Protein AF-A0A7S4I3Z4-F1 (afdb_monomer_lite)

Foldseek 3Di:
DEDEDDPCVLPVPDPDLVSSLVVVLVVLVVQLVVVPPYEYEYEAVLQCCVLDDDPDRRNNVVVVLVCLVVVSHHYDYDHDPVSVVSVVVPVSRVVSDDDDDDDD

Organism: NCBI:txid72548

Secondary structure (DSSP, 8-state):
-EEE--HHHHHTT-SSHHHHHHHHHHHHHHHHHTTTS-EEEETTHHHHHT-S-TTT----HHHHHHHHHHT--EEEE---HHHHHHHTT-HHHHTT--------

InterPro domains:
  IPR003959 ATPase, AAA-type, core [PF00004] (2-98)
  IPR018368 ClpA/B, conserved site 1 [PS00870] (59-71)
  IPR027417 P-loop containing nucleoside triphosphate hydrolase [G3DSA:3.40.50.300] (1-104)
  IPR027417 P-loop containing nucleoside triphosphate hydrolase [SSF52540] (2-103)
  IPR050130 ATP-dependent Clp protease/Chaperone ClpA/ClpB [PTHR11638] (1-104)

Sequence (104 aa):
RVVSLDMGALVAGAKYRGEFEERLKAVLADVADAGGDVILFIDELHTVIGAGAADGAMDASNLLKPQLARGELACVGATTLAEYRQIEKDAALARRFQPVTVDE

Structure (mmCIF, N/CA/C/O backbone):
data_AF-A0A7S4I3Z4-F1
#
_entry.id   AF-A0A7S4I3Z4-F1
#
loop_
_atom_site.group_PDB
_atom_site.id
_atom_site.type_symbol
_atom_site.label_atom_id
_atom_site.label_alt_id
_atom_site.label_comp_id
_atom_site.label_asym_id
_atom_site.label_entity_id
_atom_site.label_seq_id
_atom_site.pdbx_PDB_ins_code
_atom_site.Cartn_x
_atom_site.Cartn_y
_atom_site.Cartn_z
_atom_site.occupancy
_atom_site.B_iso_or_equiv
_atom_site.auth_seq_id
_atom_site.auth_comp_id
_atom_site.auth_asym_id
_atom_site.auth_atom_id
_atom_site.pdbx_PDB_model_num
ATOM 1 N N . ARG A 1 1 ? -17.636 -1.226 -6.125 1.00 91.69 1 ARG A N 1
ATOM 2 C CA . ARG A 1 1 ? -17.332 0.204 -6.411 1.00 91.69 1 ARG A CA 1
ATOM 3 C C . ARG A 1 1 ? -15.817 0.378 -6.427 1.00 91.69 1 ARG A C 1
ATOM 5 O O . ARG A 1 1 ? -15.165 -0.295 -5.647 1.00 91.69 1 ARG A O 1
ATOM 12 N N . VAL A 1 2 ? -15.251 1.233 -7.283 1.00 93.50 2 VAL A N 1
ATOM 13 C CA . VAL A 1 2 ? -13.800 1.520 -7.286 1.00 93.50 2 VAL A CA 1
ATOM 14 C C . VAL A 1 2 ? -13.578 2.939 -6.774 1.00 93.50 2 VAL A C 1
ATOM 16 O O . VAL A 1 2 ? -14.331 3.842 -7.143 1.00 93.50 2 VAL A O 1
ATOM 19 N N . VAL A 1 3 ? -12.589 3.127 -5.904 1.00 95.00 3 VAL A N 1
ATOM 20 C CA . VAL A 1 3 ? -12.188 4.435 -5.368 1.00 95.00 3 VAL A CA 1
ATOM 21 C C . VAL A 1 3 ? -10.692 4.595 -5.581 1.00 95.00 3 VAL A C 1
ATOM 23 O O . VAL A 1 3 ? -9.935 3.706 -5.214 1.00 95.00 3 VAL A O 1
ATOM 26 N N . SER A 1 4 ? -10.271 5.712 -6.169 1.00 95.00 4 SER A N 1
ATOM 27 C CA . SER A 1 4 ? -8.850 6.020 -6.343 1.00 95.00 4 SER A CA 1
ATOM 28 C C . SER A 1 4 ? -8.293 6.695 -5.100 1.00 95.00 4 SER A C 1
ATOM 30 O O . SER A 1 4 ? -8.914 7.614 -4.563 1.00 95.00 4 SER A O 1
ATOM 32 N N . LEU A 1 5 ? -7.108 6.271 -4.677 1.00 91.94 5 LEU A N 1
ATOM 33 C CA . LEU A 1 5 ? -6.322 6.963 -3.671 1.00 91.94 5 LEU A CA 1
ATOM 34 C C . LEU A 1 5 ? -5.678 8.202 -4.300 1.00 91.94 5 LEU A C 1
ATOM 36 O O . LEU A 1 5 ? -4.934 8.087 -5.270 1.00 91.94 5 LEU A O 1
ATOM 40 N N . ASP A 1 6 ? -5.956 9.379 -3.747 1.00 90.06 6 ASP A N 1
ATOM 41 C CA . ASP A 1 6 ? -5.283 10.618 -4.139 1.00 90.06 6 ASP A CA 1
ATOM 42 C C . ASP A 1 6 ? -4.092 10.872 -3.207 1.00 90.06 6 ASP A C 1
ATOM 44 O O . ASP A 1 6 ? -4.236 11.345 -2.074 1.00 90.06 6 ASP A O 1
ATOM 48 N N . MET A 1 7 ? -2.897 10.546 -3.698 1.00 85.31 7 MET A N 1
ATOM 49 C CA . MET A 1 7 ? -1.647 10.764 -2.969 1.00 85.31 7 MET A CA 1
ATOM 50 C C . MET A 1 7 ? -1.364 12.252 -2.735 1.00 85.31 7 MET A C 1
ATOM 52 O O . MET A 1 7 ? -0.853 12.622 -1.675 1.00 85.31 7 MET A O 1
ATOM 56 N N . GLY A 1 8 ? -1.747 13.119 -3.675 1.00 83.38 8 GLY A N 1
ATOM 57 C CA . GLY A 1 8 ? -1.604 14.564 -3.544 1.00 83.38 8 GLY A CA 1
ATOM 58 C C . GLY A 1 8 ? -2.436 15.105 -2.387 1.00 83.38 8 GLY A C 1
ATOM 59 O O . GLY A 1 8 ? -1.916 15.854 -1.564 1.00 83.38 8 GLY A O 1
ATOM 60 N N . ALA A 1 9 ? -3.690 14.671 -2.254 1.00 87.00 9 ALA A N 1
ATOM 61 C CA . ALA A 1 9 ? -4.569 15.075 -1.156 1.00 87.00 9 ALA A CA 1
ATOM 62 C C . ALA A 1 9 ? -4.073 14.594 0.221 1.00 87.00 9 ALA A C 1
ATOM 64 O O . ALA A 1 9 ? -4.187 15.317 1.220 1.00 87.00 9 ALA A O 1
ATOM 65 N N . LEU A 1 10 ? -3.489 13.393 0.286 1.00 83.19 10 LEU A N 1
ATOM 66 C CA . LEU A 1 10 ? -2.906 12.866 1.522 1.00 83.19 10 LEU A CA 1
ATOM 67 C C . LEU A 1 10 ? -1.687 13.680 1.971 1.00 83.19 10 LEU A C 1
ATOM 69 O O . LEU A 1 10 ? -1.570 13.995 3.157 1.00 83.19 10 LEU A O 1
ATOM 73 N N . VAL A 1 11 ? -0.818 14.061 1.030 1.00 81.50 11 VAL A N 1
ATOM 74 C CA . VAL A 1 11 ? 0.417 14.810 1.308 1.00 81.50 11 VAL A CA 1
ATOM 75 C C . VAL A 1 11 ? 0.158 16.307 1.509 1.00 81.50 11 VAL A C 1
ATOM 77 O O . VAL A 1 11 ? 0.722 16.897 2.427 1.00 81.50 11 VAL A O 1
ATOM 80 N N . ALA A 1 12 ? -0.732 16.930 0.728 1.00 80.69 12 ALA A N 1
ATOM 81 C CA . ALA A 1 12 ? -0.964 18.383 0.704 1.00 80.69 12 ALA A CA 1
ATOM 82 C C . ALA A 1 12 ? -1.491 18.983 2.021 1.00 80.69 12 ALA A C 1
ATOM 84 O O . ALA A 1 12 ? -1.576 20.202 2.159 1.00 80.69 12 ALA A O 1
ATOM 85 N N . GLY A 1 13 ? -1.827 18.155 3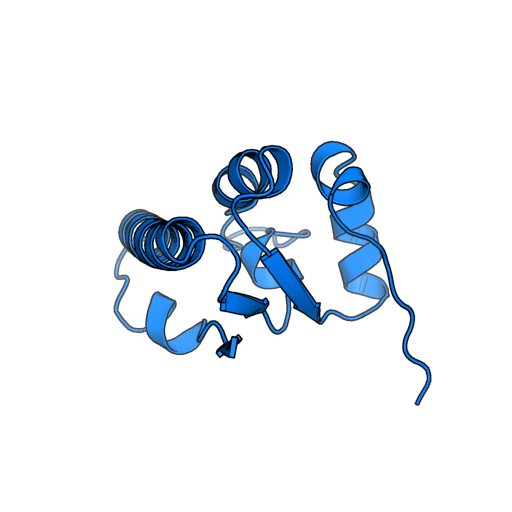.011 1.00 68.75 13 GLY A N 1
ATOM 86 C CA . GLY A 1 13 ? -2.161 18.614 4.357 1.00 68.75 13 GLY A CA 1
ATOM 87 C C . GLY A 1 13 ? -1.376 17.941 5.477 1.00 68.75 13 GLY A C 1
ATOM 88 O O . GLY A 1 13 ? -1.695 18.212 6.630 1.00 68.75 13 GLY A O 1
ATOM 89 N N . ALA A 1 14 ? -0.404 17.082 5.166 1.00 78.69 14 ALA A N 1
ATOM 90 C CA . ALA A 1 14 ? 0.455 16.453 6.159 1.00 78.69 14 ALA A CA 1
ATOM 91 C C . ALA A 1 14 ? 1.728 17.293 6.325 1.00 78.69 14 ALA A C 1
ATOM 93 O O . ALA A 1 14 ? 2.592 17.322 5.451 1.00 78.69 14 ALA A O 1
ATOM 94 N N . LYS A 1 15 ? 1.855 17.992 7.456 1.00 73.25 15 LYS A N 1
ATOM 95 C CA . LYS A 1 15 ? 3.082 18.731 7.805 1.00 73.25 15 LYS A CA 1
ATOM 96 C C . LYS A 1 15 ? 4.190 17.799 8.284 1.00 73.25 15 LYS A C 1
ATOM 98 O O . LYS A 1 15 ? 5.367 18.145 8.213 1.00 73.25 15 LYS A O 1
ATOM 103 N N . TYR A 1 16 ? 3.801 16.623 8.768 1.00 78.81 16 TYR A N 1
ATOM 104 C CA . TYR A 1 16 ? 4.687 15.608 9.317 1.00 78.81 16 TYR A CA 1
ATOM 105 C C . TYR A 1 16 ? 4.306 14.228 8.783 1.00 78.81 16 TYR A C 1
ATOM 107 O O . TYR A 1 16 ? 3.136 13.947 8.525 1.00 78.81 16 TYR A O 1
ATOM 115 N N . ARG A 1 17 ? 5.288 13.325 8.692 1.00 77.75 17 ARG A N 1
ATOM 116 C CA . ARG A 1 17 ? 5.090 11.937 8.238 1.00 77.75 17 ARG A CA 1
ATOM 117 C C . ARG A 1 17 ? 3.998 11.193 9.021 1.00 77.75 17 ARG A C 1
ATOM 119 O O . ARG A 1 17 ? 3.234 10.444 8.426 1.00 77.75 17 ARG A O 1
ATOM 126 N N . GLY A 1 18 ? 3.890 11.439 10.329 1.00 83.06 18 GLY A N 1
ATOM 127 C CA . GLY A 1 18 ? 2.857 10.824 11.170 1.00 83.06 18 GLY A CA 1
ATOM 128 C C . GLY A 1 18 ? 1.429 11.195 10.757 1.00 83.06 18 GLY A C 1
ATOM 129 O O . GLY A 1 18 ? 0.563 10.329 10.737 1.00 83.06 18 GLY A O 1
ATOM 130 N N . GLU A 1 19 ? 1.191 12.443 10.338 1.00 86.81 19 GLU A N 1
ATOM 131 C CA . GLU A 1 19 ? -0.137 12.888 9.885 1.00 86.81 19 GLU A CA 1
ATOM 132 C C . GLU A 1 19 ? -0.545 12.200 8.578 1.00 86.81 19 GLU A C 1
ATOM 134 O O . GLU A 1 19 ? -1.713 11.862 8.390 1.00 86.81 19 GLU A O 1
ATOM 139 N N . PHE A 1 20 ? 0.414 11.957 7.679 1.00 84.62 20 PHE A N 1
ATOM 140 C CA . PHE A 1 20 ? 0.163 11.160 6.481 1.00 84.62 20 PHE A CA 1
ATOM 141 C C . PHE A 1 20 ? -0.243 9.728 6.851 1.00 84.62 20 PHE A C 1
ATOM 143 O O . PHE A 1 20 ? -1.240 9.223 6.340 1.00 84.62 20 PHE A O 1
ATOM 150 N N . GLU A 1 21 ? 0.502 9.079 7.752 1.00 87.25 21 GLU A N 1
ATOM 151 C CA . GLU A 1 21 ? 0.205 7.706 8.172 1.00 87.25 21 GLU A CA 1
ATOM 152 C C . GLU A 1 21 ? -1.173 7.593 8.836 1.00 87.25 21 GLU A C 1
ATOM 154 O O . GLU A 1 21 ? -1.892 6.629 8.582 1.00 87.25 21 GLU A O 1
ATOM 159 N N . GLU A 1 22 ? -1.573 8.570 9.653 1.00 89.69 22 GLU A N 1
ATOM 160 C CA . GLU A 1 22 ? -2.913 8.618 10.252 1.00 89.69 22 GLU A CA 1
ATOM 161 C C . GLU A 1 22 ? -4.015 8.775 9.203 1.00 89.69 22 GLU A C 1
ATOM 163 O O . GLU A 1 22 ? -5.011 8.051 9.243 1.00 89.69 22 GLU A O 1
ATOM 168 N N . ARG A 1 23 ? -3.824 9.661 8.221 1.00 89.50 23 ARG A N 1
ATOM 169 C CA . ARG A 1 23 ? -4.778 9.838 7.118 1.00 89.50 23 ARG A CA 1
ATOM 170 C C . ARG A 1 23 ? -4.900 8.580 6.270 1.00 89.50 23 ARG A C 1
ATOM 172 O O . ARG A 1 23 ? -6.009 8.168 5.947 1.00 89.50 23 ARG A O 1
ATOM 179 N N . LEU A 1 24 ? -3.777 7.942 5.945 1.00 90.62 24 LEU A N 1
ATOM 180 C CA . LEU A 1 24 ? -3.787 6.692 5.196 1.00 90.62 24 LEU A CA 1
ATOM 181 C C . LEU A 1 24 ? -4.472 5.577 5.996 1.00 90.62 24 LEU A C 1
ATOM 183 O O . LEU A 1 24 ? -5.287 4.851 5.438 1.00 90.62 24 LEU A O 1
ATOM 187 N N . LYS A 1 25 ? -4.212 5.466 7.306 1.00 91.69 25 LYS A N 1
ATOM 188 C CA . LYS A 1 25 ? -4.933 4.523 8.179 1.00 91.69 25 LYS A CA 1
ATOM 189 C C . LYS A 1 25 ? -6.442 4.748 8.141 1.00 91.69 25 LYS A C 1
ATOM 191 O O . LYS A 1 25 ? -7.166 3.764 8.056 1.00 91.69 25 LYS A O 1
ATOM 196 N N . ALA A 1 26 ? -6.897 6.001 8.181 1.00 93.31 26 ALA A N 1
ATOM 197 C CA . ALA A 1 26 ? -8.320 6.323 8.108 1.00 93.31 26 ALA A CA 1
ATOM 198 C C . ALA A 1 26 ? -8.940 5.860 6.780 1.00 93.31 26 ALA A C 1
ATOM 200 O O . ALA A 1 26 ? -9.943 5.158 6.794 1.00 93.31 26 ALA A O 1
ATOM 201 N N . VAL A 1 27 ? -8.290 6.140 5.644 1.00 92.31 27 VAL A N 1
ATOM 202 C CA . VAL A 1 27 ? -8.775 5.679 4.330 1.00 92.31 27 VAL A CA 1
ATOM 203 C C . VAL A 1 27 ? -8.837 4.153 4.257 1.00 92.31 27 VAL A C 1
ATOM 205 O O . VAL A 1 27 ? -9.797 3.593 3.737 1.00 92.31 27 VAL A O 1
ATOM 208 N N . LEU A 1 28 ? -7.816 3.462 4.766 1.00 92.38 28 LEU A N 1
ATOM 209 C CA . LEU A 1 28 ? -7.792 2.002 4.749 1.00 92.38 28 LEU A CA 1
ATOM 210 C C . LEU A 1 28 ? -8.878 1.398 5.653 1.00 92.38 28 LEU A C 1
ATOM 212 O O . LEU A 1 28 ? -9.506 0.420 5.257 1.00 92.38 28 LEU A O 1
ATOM 216 N N . ALA A 1 29 ? -9.136 2.006 6.816 1.00 92.94 29 ALA A N 1
ATOM 217 C CA . ALA A 1 29 ? -10.234 1.614 7.697 1.00 92.94 29 ALA A CA 1
ATOM 218 C C . ALA A 1 29 ? -11.597 1.788 7.010 1.00 92.94 29 ALA A C 1
ATOM 220 O O . ALA A 1 29 ? -12.378 0.844 6.996 1.00 92.94 29 ALA A O 1
ATOM 221 N N . ASP A 1 30 ? -11.836 2.920 6.341 1.00 92.50 30 ASP A N 1
ATOM 222 C CA . ASP A 1 30 ? -13.084 3.165 5.605 1.00 92.50 30 ASP A CA 1
ATOM 223 C C . ASP A 1 30 ? -13.322 2.121 4.496 1.00 92.50 30 ASP A C 1
ATOM 225 O O . ASP A 1 30 ? -14.455 1.704 4.246 1.00 92.50 30 ASP A O 1
ATOM 229 N N . VAL A 1 31 ? -12.257 1.680 3.813 1.00 92.56 31 VAL A N 1
ATOM 230 C CA . VAL A 1 31 ? -12.347 0.624 2.791 1.00 92.56 31 VAL A CA 1
ATOM 231 C C . VAL A 1 31 ? -12.606 -0.744 3.425 1.00 92.56 31 VAL A C 1
ATOM 233 O O . VAL A 1 31 ? -13.424 -1.501 2.903 1.00 92.56 31 VAL A O 1
ATOM 236 N N . ALA A 1 32 ? -11.942 -1.059 4.539 1.00 90.19 32 ALA A N 1
ATOM 237 C CA . ALA A 1 32 ? -12.160 -2.305 5.269 1.00 90.19 32 ALA A CA 1
ATOM 238 C C . ALA A 1 32 ? -13.595 -2.402 5.818 1.00 90.19 32 ALA A C 1
ATOM 240 O O . ALA A 1 32 ? -14.251 -3.435 5.665 1.00 90.19 32 ALA A O 1
ATOM 241 N N . ASP A 1 33 ? -14.116 -1.306 6.374 1.00 92.06 33 ASP A N 1
ATOM 242 C CA . ASP A 1 33 ? -15.478 -1.204 6.906 1.00 92.06 33 ASP A CA 1
ATOM 243 C C . ASP A 1 33 ? -16.547 -1.335 5.810 1.00 92.06 33 ASP A C 1
ATOM 245 O O . ASP A 1 33 ? -17.679 -1.738 6.083 1.00 92.06 33 ASP A O 1
ATOM 249 N N . ALA A 1 34 ? -16.188 -1.075 4.548 1.00 91.69 34 ALA A N 1
ATOM 250 C CA . ALA A 1 34 ? -17.059 -1.308 3.400 1.00 91.69 34 ALA A CA 1
ATOM 251 C C 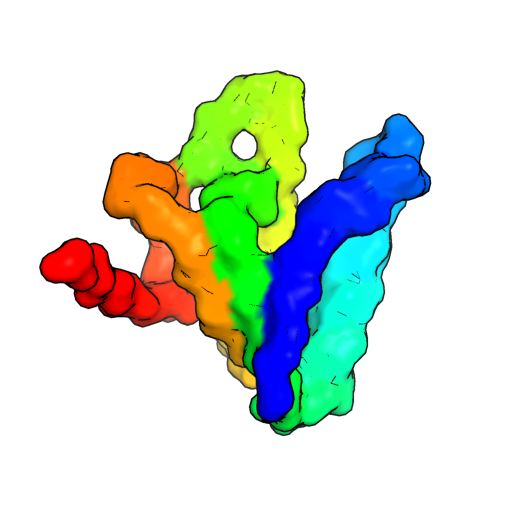. ALA A 1 34 ? -17.239 -2.800 3.048 1.00 91.69 34 ALA A C 1
ATOM 253 O O . ALA A 1 34 ? -17.927 -3.111 2.077 1.00 91.69 34 ALA A O 1
ATOM 254 N N . GLY A 1 35 ? -16.624 -3.733 3.785 1.00 87.25 35 GLY A N 1
ATOM 255 C CA . GLY A 1 35 ? -16.939 -5.164 3.705 1.00 87.25 35 GLY A CA 1
ATOM 256 C C . GLY A 1 35 ? -16.682 -5.811 2.339 1.00 87.25 35 GLY A C 1
ATOM 257 O O . GLY A 1 35 ? -17.341 -6.788 1.991 1.00 87.25 35 GLY A O 1
ATOM 258 N N . GLY A 1 36 ? -15.746 -5.267 1.554 1.00 86.12 36 GLY A N 1
ATOM 259 C CA . GLY A 1 36 ? -15.416 -5.753 0.209 1.00 86.12 36 GLY A CA 1
ATOM 260 C C . GLY A 1 36 ? -16.215 -5.115 -0.935 1.00 86.12 36 GLY A C 1
ATOM 261 O O . GLY A 1 36 ? -15.923 -5.390 -2.099 1.00 86.12 36 GLY A O 1
ATOM 262 N N . ASP A 1 37 ? -17.158 -4.210 -0.652 1.00 91.19 37 ASP A N 1
ATOM 263 C CA . ASP A 1 37 ? -17.908 -3.487 -1.693 1.00 91.19 37 ASP A CA 1
ATOM 264 C C . ASP A 1 37 ? -17.071 -2.407 -2.403 1.00 91.19 37 ASP A C 1
ATOM 266 O O . ASP A 1 37 ? -17.444 -1.901 -3.475 1.00 91.19 37 ASP A O 1
ATOM 270 N N . VAL A 1 38 ? -15.927 -2.041 -1.819 1.00 93.44 38 VAL A N 1
ATOM 271 C CA . VAL A 1 38 ? -14.990 -1.042 -2.337 1.00 93.44 38 VAL A CA 1
ATOM 272 C C . VAL A 1 38 ? -13.660 -1.696 -2.696 1.00 93.44 38 VAL A C 1
ATOM 274 O O . VAL A 1 38 ? -13.038 -2.367 -1.881 1.00 93.44 38 VAL A O 1
ATOM 277 N N . ILE A 1 39 ? -13.206 -1.441 -3.922 1.00 94.75 39 ILE A N 1
ATOM 278 C CA . ILE A 1 39 ? -11.850 -1.737 -4.378 1.00 94.75 39 ILE A CA 1
ATOM 279 C C . ILE A 1 39 ? -11.067 -0.428 -4.365 1.00 94.75 39 ILE A C 1
ATOM 281 O O . ILE A 1 39 ? -11.445 0.531 -5.048 1.00 94.75 39 ILE A O 1
ATOM 285 N N . LEU A 1 40 ? -9.980 -0.394 -3.601 1.00 95.62 40 LEU A N 1
ATOM 286 C CA . LEU A 1 40 ? -9.060 0.734 -3.572 1.00 95.62 40 LEU A CA 1
ATOM 287 C C . LEU A 1 40 ? -8.104 0.655 -4.766 1.00 95.62 40 LEU A C 1
ATOM 289 O O . LEU A 1 40 ? -7.350 -0.303 -4.904 1.00 95.62 40 LEU A O 1
ATOM 293 N N . PHE A 1 41 ? -8.112 1.663 -5.625 1.00 96.56 41 PHE A N 1
ATOM 294 C CA . PHE A 1 41 ? -7.131 1.815 -6.688 1.00 96.56 41 PHE A CA 1
ATOM 295 C C . PHE A 1 41 ? -5.987 2.711 -6.211 1.00 96.56 41 PHE A C 1
ATOM 297 O O . PHE A 1 41 ? -6.231 3.794 -5.682 1.00 96.56 41 PHE A O 1
ATOM 304 N N . ILE A 1 42 ? -4.751 2.250 -6.380 1.00 93.25 42 ILE A N 1
ATOM 305 C CA . ILE A 1 42 ? -3.538 2.985 -6.017 1.00 93.25 42 ILE A CA 1
ATOM 306 C C . ILE A 1 42 ? -2.691 3.114 -7.277 1.00 93.25 42 ILE A C 1
ATOM 308 O O . ILE A 1 42 ? -2.076 2.139 -7.718 1.00 93.25 42 ILE A O 1
ATOM 312 N N . ASP A 1 43 ? -2.670 4.309 -7.855 1.00 92.31 43 ASP A N 1
ATOM 313 C CA . ASP A 1 43 ? -1.705 4.607 -8.905 1.00 92.31 43 ASP A CA 1
ATOM 314 C C . ASP A 1 43 ? -0.305 4.747 -8.299 1.00 92.31 43 ASP A C 1
ATOM 316 O O . ASP A 1 43 ? -0.162 5.120 -7.132 1.00 92.31 43 ASP A O 1
ATOM 320 N N . GLU A 1 44 ? 0.715 4.391 -9.071 1.00 90.75 44 GLU A N 1
ATOM 321 C CA . GLU A 1 44 ? 2.108 4.361 -8.623 1.00 90.75 44 GLU A CA 1
ATOM 322 C C . GLU A 1 44 ? 2.294 3.642 -7.268 1.00 90.75 44 GLU A C 1
ATOM 324 O O . GLU A 1 44 ? 2.872 4.182 -6.324 1.00 90.75 44 GLU A O 1
ATOM 329 N N . LEU A 1 45 ? 1.813 2.398 -7.146 1.00 90.69 45 LEU A N 1
ATOM 330 C CA . LEU A 1 45 ? 1.789 1.604 -5.901 1.00 90.69 45 LEU A CA 1
ATOM 331 C C . LEU A 1 45 ? 3.122 1.617 -5.126 1.00 90.69 45 LEU A C 1
ATOM 333 O O . LEU A 1 45 ? 3.147 1.589 -3.891 1.00 90.69 45 LEU A O 1
ATOM 337 N N . HIS A 1 46 ? 4.242 1.660 -5.843 1.00 86.50 46 HIS A N 1
ATOM 338 C CA . HIS A 1 46 ? 5.584 1.714 -5.272 1.00 86.50 46 HIS A CA 1
ATOM 339 C C . HIS A 1 46 ? 5.827 2.931 -4.363 1.00 86.50 46 HIS A C 1
ATOM 341 O O . HIS A 1 46 ? 6.652 2.838 -3.449 1.00 86.50 46 HIS A O 1
ATOM 347 N N . THR A 1 47 ? 5.098 4.032 -4.565 1.00 84.81 47 THR A N 1
ATOM 348 C CA . THR A 1 47 ? 5.170 5.256 -3.749 1.00 84.81 47 THR A CA 1
ATOM 349 C C . THR A 1 47 ? 4.606 5.049 -2.344 1.00 84.81 47 THR A C 1
ATOM 351 O O . THR A 1 47 ? 5.133 5.607 -1.384 1.00 84.81 47 THR A O 1
ATOM 354 N N . VAL A 1 48 ? 3.584 4.196 -2.205 1.00 83.50 48 VAL A N 1
ATOM 355 C CA . VAL A 1 48 ? 2.960 3.838 -0.920 1.00 83.50 48 VAL A CA 1
ATOM 356 C C . VAL A 1 48 ? 3.744 2.732 -0.215 1.00 83.50 48 VAL A C 1
ATOM 358 O O . VAL A 1 48 ? 3.846 2.698 1.009 1.00 83.50 48 VAL A O 1
ATOM 361 N N . ILE A 1 49 ? 4.298 1.796 -0.985 1.00 82.88 49 ILE A N 1
ATOM 362 C CA . ILE A 1 49 ? 5.025 0.642 -0.444 1.00 82.88 49 ILE A CA 1
ATOM 363 C C . ILE A 1 49 ? 6.478 0.991 -0.076 1.00 82.88 49 ILE A C 1
ATOM 365 O O . ILE A 1 49 ? 7.100 0.275 0.703 1.00 82.88 49 ILE A O 1
ATOM 369 N N . GLY A 1 50 ? 7.014 2.102 -0.581 1.00 71.75 50 GLY A N 1
ATOM 370 C CA . GLY A 1 50 ? 8.367 2.547 -0.264 1.00 71.75 50 GLY A CA 1
ATOM 371 C C . GLY A 1 50 ? 9.443 1.723 -0.967 1.00 71.75 50 GLY A C 1
ATOM 372 O O . GLY A 1 50 ? 10.462 1.380 -0.369 1.00 71.75 50 GLY A O 1
ATOM 373 N N . ALA A 1 51 ? 9.232 1.407 -2.246 1.00 53.44 51 ALA A N 1
ATOM 374 C CA . ALA A 1 51 ? 10.073 0.499 -3.024 1.00 53.44 51 ALA A CA 1
ATOM 375 C C . ALA A 1 51 ? 11.425 1.113 -3.476 1.00 53.44 51 ALA A C 1
ATOM 377 O O . ALA A 1 51 ? 11.806 1.015 -4.641 1.00 53.44 51 ALA A O 1
ATOM 378 N N . GLY A 1 52 ? 12.176 1.725 -2.548 1.00 47.88 52 GLY A N 1
ATOM 379 C CA . GLY A 1 52 ? 13.609 1.995 -2.728 1.00 47.88 52 GLY A CA 1
ATOM 380 C C . GLY A 1 52 ? 14.086 3.451 -2.746 1.00 47.88 52 GLY A C 1
ATOM 381 O O . GLY A 1 52 ? 15.222 3.671 -3.161 1.00 47.88 52 GLY A O 1
ATOM 382 N N . ALA A 1 53 ? 13.317 4.446 -2.291 1.00 46.38 53 ALA A N 1
ATOM 383 C CA . ALA A 1 53 ? 13.861 5.806 -2.184 1.00 46.38 53 ALA A CA 1
ATOM 384 C C . ALA A 1 53 ? 14.611 6.016 -0.858 1.00 46.38 53 ALA A C 1
ATOM 386 O O . ALA A 1 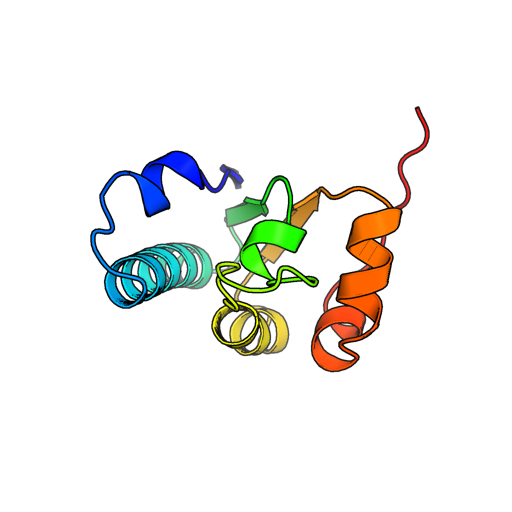53 ? 14.021 5.989 0.226 1.00 46.38 53 ALA A O 1
ATOM 387 N N . ALA A 1 54 ? 15.915 6.271 -0.972 1.00 42.66 54 ALA A N 1
ATOM 388 C CA . ALA A 1 54 ? 16.686 6.972 0.042 1.00 42.66 54 ALA A CA 1
ATOM 389 C C . ALA A 1 54 ? 16.004 8.322 0.360 1.00 42.66 54 ALA A C 1
ATOM 391 O O . ALA A 1 54 ? 15.596 9.037 -0.551 1.00 42.66 54 ALA A O 1
ATOM 392 N N . ASP A 1 55 ? 15.872 8.643 1.648 1.00 42.28 55 ASP A N 1
ATOM 393 C CA . ASP A 1 55 ? 15.503 9.969 2.174 1.00 42.28 55 ASP A CA 1
ATOM 394 C C . ASP A 1 55 ? 14.090 10.532 1.911 1.00 42.28 55 ASP A C 1
ATOM 396 O O . ASP A 1 55 ? 13.899 11.747 1.890 1.00 42.28 55 ASP A O 1
ATOM 400 N N . GLY A 1 56 ? 13.041 9.703 1.825 1.00 49.94 56 GLY A N 1
ATOM 401 C CA . GLY A 1 56 ? 11.689 10.290 1.891 1.00 49.94 56 GLY A CA 1
ATOM 402 C C . GLY A 1 56 ? 10.492 9.416 1.561 1.00 49.94 56 GLY A C 1
ATOM 403 O O . GLY A 1 56 ? 9.370 9.832 1.849 1.00 49.94 56 GLY A O 1
ATOM 404 N N . ALA A 1 57 ? 10.685 8.219 1.000 1.00 53.56 57 ALA A N 1
ATOM 405 C CA . ALA A 1 57 ? 9.550 7.348 0.725 1.00 53.56 57 ALA A CA 1
ATOM 406 C C . ALA A 1 57 ? 8.886 6.883 2.031 1.00 53.56 57 ALA A C 1
ATOM 408 O O . ALA A 1 57 ? 9.534 6.441 2.989 1.00 53.56 57 ALA A O 1
ATOM 409 N N . MET A 1 58 ? 7.565 7.029 2.072 1.00 62.91 58 MET A N 1
ATOM 410 C CA . MET A 1 58 ? 6.730 6.564 3.167 1.00 62.91 58 MET A CA 1
ATOM 411 C C . MET A 1 58 ? 6.624 5.044 3.056 1.00 62.91 58 MET A C 1
ATOM 413 O O . MET A 1 58 ? 6.070 4.522 2.098 1.00 62.91 58 MET A O 1
ATOM 417 N N . ASP A 1 59 ? 7.179 4.324 4.030 1.00 75.75 59 ASP A N 1
ATOM 418 C CA . ASP A 1 59 ? 7.004 2.873 4.132 1.00 75.75 59 ASP A CA 1
ATOM 419 C C . ASP A 1 59 ? 5.653 2.579 4.797 1.00 75.75 59 ASP A C 1
ATOM 421 O O . ASP A 1 59 ? 5.569 2.284 5.992 1.00 75.75 59 ASP A O 1
ATOM 425 N N . ALA A 1 60 ? 4.572 2.700 4.025 1.00 82.44 60 ALA A N 1
ATOM 426 C CA . ALA A 1 60 ? 3.239 2.317 4.475 1.00 82.44 60 ALA A CA 1
ATOM 427 C C . ALA A 1 60 ? 2.959 0.820 4.258 1.00 82.44 60 ALA A C 1
ATOM 429 O O . ALA A 1 60 ? 1.843 0.354 4.515 1.00 82.44 60 ALA A O 1
ATOM 430 N N . SER A 1 61 ? 3.962 0.029 3.851 1.00 84.94 61 SER A N 1
ATOM 431 C CA . SER A 1 61 ? 3.806 -1.414 3.641 1.00 84.94 61 SER A CA 1
ATOM 432 C C . SER A 1 61 ? 3.277 -2.117 4.894 1.00 84.94 61 SER A C 1
ATOM 434 O O . SER A 1 61 ? 2.431 -3.008 4.808 1.00 84.94 61 SER A O 1
ATOM 436 N N . ASN A 1 62 ? 3.707 -1.667 6.075 1.00 86.38 62 ASN A N 1
ATOM 437 C CA . ASN A 1 62 ? 3.288 -2.211 7.366 1.00 86.38 62 ASN A CA 1
ATOM 438 C C . ASN A 1 62 ? 1.810 -1.938 7.689 1.00 86.38 62 ASN A C 1
ATOM 440 O O . ASN A 1 62 ? 1.217 -2.680 8.470 1.00 86.38 62 ASN A O 1
ATOM 444 N N . LEU A 1 63 ? 1.200 -0.922 7.072 1.00 89.50 63 LEU A N 1
ATOM 445 C CA . LEU A 1 63 ? -0.228 -0.619 7.209 1.00 89.50 63 LEU A CA 1
ATOM 446 C C . LEU A 1 63 ? -1.082 -1.494 6.284 1.00 89.50 63 LEU A C 1
ATOM 448 O O . LEU A 1 63 ? -2.168 -1.929 6.670 1.00 89.50 63 LEU A O 1
ATOM 452 N N . LEU A 1 64 ? -0.574 -1.786 5.084 1.00 90.19 64 LEU A N 1
ATOM 453 C CA . LEU A 1 64 ? -1.267 -2.584 4.070 1.00 90.19 64 LEU A CA 1
ATOM 454 C C . LEU A 1 64 ? -1.196 -4.089 4.365 1.00 90.19 64 LEU A C 1
ATOM 456 O O . LEU A 1 64 ? -2.203 -4.789 4.263 1.00 90.19 64 LEU A O 1
ATOM 460 N N . LYS A 1 65 ? -0.020 -4.595 4.770 1.00 91.12 65 LYS A N 1
ATOM 461 C CA . LYS A 1 65 ? 0.248 -6.032 4.981 1.00 91.12 65 LYS A CA 1
ATOM 462 C C . LYS A 1 65 ? -0.817 -6.739 5.839 1.00 91.12 65 LYS A C 1
ATOM 464 O O . LYS A 1 65 ? -1.271 -7.801 5.410 1.00 91.12 65 LYS A O 1
ATOM 469 N N . PRO A 1 66 ? -1.244 -6.220 7.010 1.00 91.69 66 PRO A N 1
ATOM 470 C CA . PRO A 1 66 ? -2.236 -6.900 7.843 1.00 91.69 66 PRO A CA 1
ATOM 471 C C . PRO A 1 66 ? -3.623 -6.958 7.197 1.00 91.69 66 PRO A C 1
ATOM 473 O O . PRO A 1 66 ? -4.292 -7.982 7.288 1.00 91.69 66 PRO A O 1
ATOM 476 N N . GLN A 1 67 ? -4.039 -5.886 6.523 1.00 92.19 67 GLN A N 1
ATOM 477 C CA . GLN A 1 67 ? -5.374 -5.771 5.930 1.00 92.19 67 GLN A CA 1
ATOM 478 C C . GLN A 1 67 ? -5.503 -6.641 4.677 1.00 92.19 67 GLN A C 1
ATOM 480 O O . GLN A 1 67 ? -6.466 -7.393 4.535 1.00 92.19 67 GLN A O 1
ATOM 485 N N . LEU A 1 68 ? -4.463 -6.647 3.835 1.00 91.75 68 LEU A N 1
ATOM 486 C CA . LEU A 1 68 ? -4.326 -7.592 2.723 1.00 91.75 68 LEU A CA 1
ATOM 487 C C . LEU A 1 68 ? -4.276 -9.042 3.219 1.00 91.75 68 LEU A C 1
ATOM 489 O O . LEU A 1 68 ? -4.797 -9.948 2.578 1.00 91.75 68 LEU A O 1
ATOM 493 N N . ALA A 1 69 ? -3.644 -9.286 4.372 1.00 91.69 69 ALA A N 1
ATOM 494 C CA . ALA A 1 69 ? -3.539 -10.628 4.927 1.00 91.69 69 ALA A CA 1
ATOM 495 C C . ALA A 1 69 ? -4.866 -11.195 5.431 1.00 91.69 69 ALA A C 1
ATOM 497 O O . ALA A 1 69 ? -5.066 -12.405 5.329 1.00 91.69 69 ALA A O 1
ATOM 498 N N . ARG A 1 70 ? -5.734 -10.335 5.973 1.00 91.62 70 ARG A N 1
ATOM 499 C CA . ARG A 1 70 ? -7.073 -10.701 6.447 1.00 91.62 70 ARG A CA 1
ATOM 500 C C . ARG A 1 7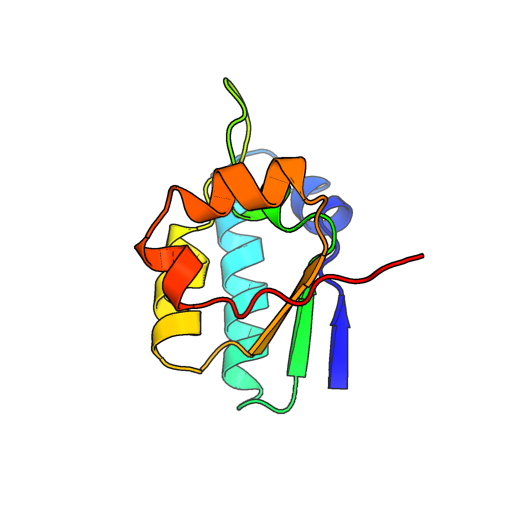0 ? -8.122 -10.722 5.333 1.00 91.62 70 ARG A C 1
ATOM 502 O O . ARG A 1 70 ? -9.200 -11.257 5.551 1.00 91.62 70 ARG A O 1
ATOM 509 N N . GLY A 1 71 ? -7.801 -10.190 4.151 1.00 89.31 71 GLY A N 1
ATOM 510 C CA . GLY A 1 71 ? -8.754 -10.051 3.046 1.00 89.31 71 GLY A CA 1
ATOM 511 C C . GLY A 1 71 ? -9.758 -8.913 3.248 1.00 89.31 71 GLY A C 1
ATOM 512 O O . GLY A 1 71 ? -10.755 -8.856 2.543 1.00 89.31 71 GLY A O 1
ATOM 513 N N . GLU A 1 72 ? -9.495 -8.018 4.204 1.00 90.75 72 GLU A N 1
ATOM 514 C CA . GLU A 1 72 ? -10.333 -6.846 4.501 1.00 90.75 72 GLU A CA 1
ATOM 515 C C . GLU A 1 72 ? -10.118 -5.724 3.480 1.00 90.75 72 GLU A C 1
ATOM 517 O O . GLU A 1 72 ? -11.015 -4.933 3.218 1.00 90.75 72 GLU A O 1
ATOM 522 N N . LEU A 1 73 ? -8.928 -5.670 2.876 1.00 92.50 73 LEU A N 1
ATOM 523 C CA . LEU A 1 73 ? -8.592 -4.702 1.842 1.00 92.50 73 LEU A CA 1
ATOM 524 C C . LEU A 1 73 ? -8.551 -5.387 0.476 1.00 92.50 73 LEU A C 1
ATOM 526 O O . LEU A 1 73 ? -7.642 -6.170 0.198 1.00 92.50 73 LEU A O 1
ATOM 530 N N . ALA A 1 74 ? -9.493 -5.030 -0.393 1.00 92.81 74 ALA A N 1
ATOM 531 C CA . ALA A 1 74 ? -9.393 -5.285 -1.823 1.00 92.81 74 ALA A CA 1
ATOM 532 C C . ALA A 1 74 ? -8.760 -4.063 -2.496 1.00 92.81 74 ALA A C 1
ATOM 534 O O . ALA A 1 74 ? -9.297 -2.956 -2.415 1.00 92.81 74 ALA A O 1
ATOM 535 N N . CYS A 1 75 ? -7.622 -4.241 -3.165 1.00 94.75 75 CYS A N 1
ATOM 536 C CA . CYS A 1 75 ? -6.994 -3.155 -3.905 1.00 94.75 75 CYS A CA 1
ATOM 537 C C . CYS A 1 75 ? -6.395 -3.606 -5.237 1.00 94.75 75 CYS A C 1
ATOM 539 O O . CYS A 1 75 ? -6.085 -4.778 -5.444 1.00 94.75 75 CYS A O 1
ATOM 541 N N . VAL A 1 76 ? -6.242 -2.640 -6.137 1.00 95.94 76 VAL A N 1
ATOM 542 C CA . VAL A 1 76 ? -5.515 -2.769 -7.398 1.00 95.94 76 VAL A CA 1
ATOM 543 C C . VAL A 1 76 ? -4.453 -1.682 -7.410 1.00 95.94 76 VAL A C 1
ATOM 545 O O . VAL A 1 76 ? -4.774 -0.506 -7.253 1.00 95.94 76 VAL A O 1
ATOM 548 N N . GLY A 1 77 ? -3.194 -2.078 -7.569 1.00 94.62 77 GLY A N 1
ATOM 549 C CA . GLY A 1 77 ? -2.084 -1.146 -7.711 1.00 94.62 77 GLY A CA 1
ATOM 550 C C . GLY A 1 77 ? -1.566 -1.117 -9.143 1.00 94.62 77 GLY A C 1
ATOM 551 O O . GLY A 1 77 ? -1.435 -2.174 -9.758 1.00 94.62 77 GLY A O 1
ATOM 552 N N . ALA A 1 78 ? -1.247 0.071 -9.648 1.00 95.25 78 ALA A N 1
ATOM 553 C CA . ALA A 1 78 ? -0.547 0.256 -10.915 1.00 95.25 78 ALA A CA 1
ATOM 554 C C . ALA A 1 78 ? 0.899 0.694 -10.649 1.00 95.25 78 ALA A C 1
ATOM 556 O O . ALA A 1 78 ? 1.164 1.458 -9.726 1.00 95.25 78 ALA A O 1
ATOM 557 N N . THR A 1 79 ? 1.859 0.165 -11.404 1.00 93.25 79 THR A N 1
ATOM 558 C CA . THR A 1 79 ? 3.283 0.512 -11.277 1.00 93.25 79 THR A CA 1
ATOM 559 C C . THR A 1 79 ? 4.029 0.024 -12.516 1.00 93.25 79 THR A C 1
ATOM 561 O O . THR A 1 79 ? 3.548 -0.864 -13.224 1.00 93.25 79 THR A O 1
ATOM 564 N N . THR A 1 80 ? 5.217 0.561 -12.782 1.00 93.56 80 THR A N 1
ATOM 565 C CA . THR A 1 80 ? 6.076 0.040 -13.847 1.00 93.56 80 THR A CA 1
ATOM 566 C C . THR A 1 80 ? 6.709 -1.296 -13.446 1.00 93.56 80 THR A C 1
ATOM 568 O O . THR A 1 80 ? 6.904 -1.600 -12.266 1.00 93.56 80 THR A O 1
ATOM 571 N N . LEU A 1 81 ? 7.117 -2.103 -14.431 1.00 92.19 81 LEU A N 1
ATOM 572 C CA . LEU A 1 81 ? 7.804 -3.374 -14.164 1.00 92.19 81 LEU A CA 1
ATOM 573 C C . LEU A 1 81 ? 9.105 -3.18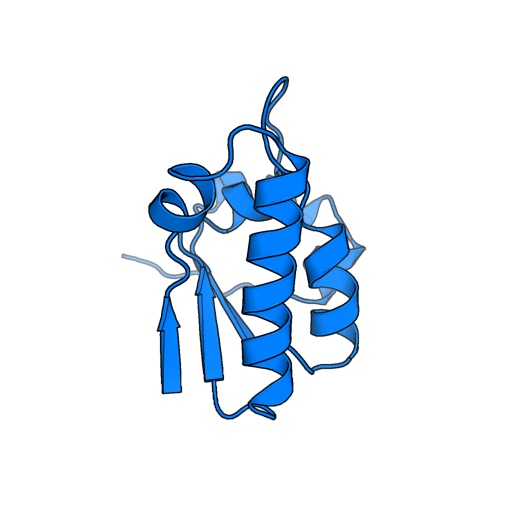0 -13.358 1.00 92.19 81 LEU A C 1
ATOM 575 O O . LEU A 1 81 ? 9.478 -4.036 -12.556 1.00 92.19 81 LEU A O 1
ATOM 579 N N . ALA A 1 82 ? 9.807 -2.062 -13.566 1.00 91.06 82 ALA A N 1
ATOM 580 C CA . ALA A 1 82 ? 11.050 -1.757 -12.861 1.00 91.06 82 ALA A CA 1
ATOM 581 C C . ALA A 1 82 ? 10.822 -1.514 -11.360 1.00 91.06 82 ALA A C 1
ATOM 583 O O . ALA A 1 82 ? 11.601 -1.998 -10.535 1.00 91.06 82 ALA A O 1
ATOM 584 N N . GLU A 1 83 ? 9.744 -0.813 -11.011 1.00 90.81 83 GLU A N 1
ATOM 585 C CA . GLU A 1 83 ? 9.324 -0.568 -9.629 1.00 90.81 83 GLU A CA 1
ATOM 586 C C . GLU A 1 83 ? 8.751 -1.826 -8.977 1.00 90.81 83 GLU A C 1
ATOM 588 O O . GLU A 1 83 ? 9.102 -2.144 -7.840 1.00 90.81 83 GLU A O 1
ATOM 593 N N . TYR A 1 84 ? 7.933 -2.593 -9.706 1.00 90.88 84 TYR A N 1
ATOM 594 C CA . TYR A 1 84 ? 7.377 -3.846 -9.198 1.00 90.88 84 TYR A CA 1
ATOM 595 C C . TYR A 1 84 ? 8.479 -4.819 -8.756 1.00 90.88 84 TYR A C 1
ATOM 597 O O . TYR A 1 84 ? 8.385 -5.409 -7.683 1.00 90.88 84 TYR A O 1
ATOM 605 N N . ARG A 1 85 ? 9.597 -4.898 -9.491 1.00 90.44 85 ARG A N 1
ATOM 606 C CA . ARG A 1 85 ? 10.775 -5.693 -9.087 1.00 90.44 85 ARG A CA 1
ATOM 607 C C . ARG A 1 85 ? 11.375 -5.278 -7.740 1.00 90.44 85 ARG A C 1
ATOM 609 O O . ARG A 1 85 ? 12.043 -6.089 -7.103 1.00 90.44 85 ARG A O 1
ATOM 616 N N . GLN A 1 86 ? 11.204 -4.027 -7.311 1.00 87.06 86 GLN A N 1
ATOM 617 C CA . GLN A 1 86 ? 11.623 -3.591 -5.974 1.00 87.06 86 GLN A CA 1
ATOM 618 C C . GLN A 1 86 ? 10.626 -4.055 -4.908 1.00 87.06 86 GLN A C 1
ATOM 620 O O . GLN A 1 86 ? 11.049 -4.476 -3.834 1.00 87.06 86 GLN A O 1
ATOM 625 N N . ILE A 1 87 ? 9.328 -4.044 -5.222 1.00 86.69 87 ILE A N 1
ATOM 626 C CA . ILE A 1 87 ? 8.261 -4.560 -4.353 1.00 86.69 87 ILE A CA 1
ATOM 627 C C . ILE A 1 87 ? 8.396 -6.080 -4.169 1.00 86.69 87 ILE A C 1
ATOM 629 O O . ILE A 1 87 ? 8.267 -6.573 -3.052 1.00 86.69 87 ILE A O 1
ATOM 633 N N . GLU A 1 88 ? 8.727 -6.826 -5.229 1.00 88.62 88 GLU A N 1
ATOM 634 C CA . GLU A 1 88 ? 8.896 -8.288 -5.183 1.00 88.62 88 GLU A CA 1
ATOM 635 C C . GLU A 1 88 ? 10.008 -8.759 -4.238 1.00 88.62 88 GLU A C 1
ATOM 637 O O . GLU A 1 88 ? 9.983 -9.901 -3.775 1.00 88.62 88 GLU A O 1
ATOM 642 N N . LYS A 1 89 ? 10.970 -7.887 -3.905 1.00 87.75 89 LYS A N 1
ATOM 643 C CA . LYS A 1 89 ? 12.003 -8.194 -2.904 1.00 87.75 89 LYS A CA 1
ATOM 644 C C . LYS A 1 89 ? 11.413 -8.376 -1.503 1.00 87.75 89 LYS A C 1
ATOM 646 O O . LYS A 1 89 ? 12.011 -9.078 -0.688 1.00 87.75 89 LYS A O 1
ATOM 651 N N . ASP A 1 90 ? 10.255 -7.780 -1.216 1.00 88.25 90 ASP A N 1
ATOM 652 C CA . ASP A 1 90 ? 9.502 -8.036 0.009 1.00 88.25 90 ASP A CA 1
ATOM 653 C C . ASP A 1 90 ? 8.584 -9.252 -0.183 1.00 88.25 90 ASP A C 1
ATOM 655 O O . ASP A 1 90 ? 7.450 -9.160 -0.661 1.00 88.25 90 ASP A O 1
ATOM 659 N N . ALA A 1 91 ? 9.064 -10.415 0.264 1.00 88.81 91 ALA A N 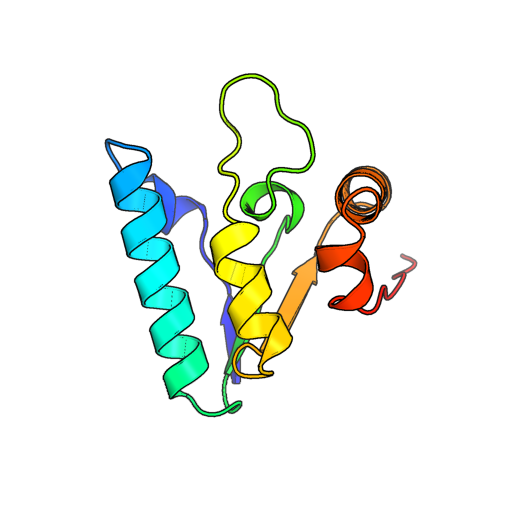1
ATOM 660 C CA . ALA A 1 91 ? 8.325 -11.674 0.188 1.00 88.81 91 ALA A CA 1
ATOM 661 C C . ALA A 1 91 ? 6.947 -11.623 0.881 1.00 88.81 91 ALA A C 1
ATOM 663 O O . ALA A 1 91 ? 6.036 -12.372 0.514 1.00 88.81 91 ALA A O 1
ATOM 664 N N . ALA A 1 92 ? 6.766 -10.761 1.890 1.00 88.62 92 ALA A N 1
ATOM 665 C CA . ALA A 1 92 ? 5.500 -10.642 2.599 1.00 88.62 92 ALA A CA 1
ATOM 666 C C . ALA A 1 92 ? 4.445 -9.882 1.790 1.00 88.62 92 ALA A C 1
ATOM 668 O O . ALA A 1 92 ? 3.263 -10.187 1.971 1.00 88.62 92 ALA A O 1
ATOM 669 N N . LEU A 1 93 ? 4.858 -8.947 0.927 1.00 87.62 93 LEU A N 1
ATOM 670 C CA . LEU A 1 93 ? 3.992 -8.243 -0.023 1.00 87.62 93 LEU A CA 1
ATOM 671 C C . LEU A 1 93 ? 3.794 -9.026 -1.313 1.00 87.62 93 LEU A C 1
ATOM 673 O O . LEU A 1 93 ? 2.656 -9.155 -1.751 1.00 87.62 93 LEU A O 1
ATOM 677 N N . ALA A 1 94 ? 4.858 -9.598 -1.882 1.00 87.75 94 ALA A N 1
ATOM 678 C CA . ALA A 1 94 ? 4.788 -10.370 -3.123 1.00 87.75 94 ALA A CA 1
ATOM 679 C C . ALA A 1 94 ? 3.722 -11.475 -3.060 1.00 87.75 94 ALA A C 1
ATOM 681 O O . ALA A 1 94 ? 2.944 -11.651 -3.985 1.00 87.75 94 ALA A O 1
ATOM 682 N N . ARG A 1 95 ? 3.592 -12.161 -1.917 1.00 91.00 95 ARG A N 1
ATOM 683 C CA . ARG A 1 95 ? 2.556 -13.192 -1.708 1.00 91.00 95 ARG A CA 1
ATOM 684 C C . ARG A 1 95 ? 1.118 -12.661 -1.567 1.00 91.00 95 ARG A C 1
ATOM 686 O O . ARG A 1 95 ? 0.205 -13.458 -1.371 1.00 91.00 95 ARG A O 1
ATOM 693 N N . ARG A 1 96 ? 0.921 -11.341 -1.520 1.00 91.88 96 ARG A N 1
ATOM 694 C CA . ARG A 1 96 ? -0.387 -10.676 -1.349 1.00 91.88 96 ARG A CA 1
ATOM 695 C C . ARG A 1 96 ? -0.884 -10.017 -2.625 1.00 91.88 96 ARG A C 1
ATOM 697 O O . ARG A 1 96 ? -2.070 -9.728 -2.707 1.00 91.88 96 ARG A O 1
ATOM 704 N N . PHE A 1 97 ? -0.001 -9.807 -3.593 1.00 91.50 97 PHE A N 1
ATOM 705 C CA . PHE A 1 97 ? -0.352 -9.275 -4.897 1.00 91.50 97 PHE A CA 1
ATOM 706 C C . PHE A 1 97 ? -0.264 -10.379 -5.942 1.00 91.50 97 PHE A C 1
ATOM 708 O O . PHE A 1 97 ? 0.670 -11.174 -5.952 1.00 91.50 97 PHE A O 1
ATOM 715 N N . GLN A 1 98 ? -1.245 -10.410 -6.837 1.00 94.38 98 GLN A N 1
ATOM 716 C CA . GLN A 1 98 ? -1.158 -11.189 -8.062 1.00 94.38 98 GLN A CA 1
ATOM 717 C C . GLN A 1 98 ? -0.668 -10.247 -9.167 1.00 94.38 98 GLN A C 1
ATOM 719 O O . GLN A 1 98 ? -1.415 -9.334 -9.528 1.00 94.38 98 GLN A O 1
ATOM 724 N N . PRO A 1 99 ? 0.551 -10.423 -9.709 1.00 93.88 99 PRO A N 1
ATOM 725 C CA . PRO A 1 99 ? 0.991 -9.619 -10.837 1.00 93.88 99 PRO A CA 1
ATOM 726 C C . PRO A 1 99 ? 0.125 -9.915 -12.060 1.00 93.88 99 PRO A C 1
ATOM 728 O O . PRO A 1 99 ? -0.143 -11.077 -12.386 1.00 93.88 99 PRO A O 1
ATOM 731 N N . VAL A 1 100 ? -0.288 -8.845 -12.733 1.00 96.00 100 VAL A N 1
ATOM 732 C CA . VAL A 1 100 ? -0.954 -8.868 -14.034 1.00 96.00 100 VAL A CA 1
ATOM 733 C C . VAL A 1 100 ? -0.144 -7.961 -14.947 1.00 96.00 100 VAL A C 1
ATOM 735 O O . VAL A 1 100 ? -0.145 -6.744 -14.774 1.00 96.00 100 VAL A O 1
ATOM 738 N N . THR A 1 101 ? 0.593 -8.558 -15.882 1.00 94.88 101 THR A N 1
ATOM 739 C CA . THR A 1 101 ? 1.314 -7.799 -16.906 1.00 94.88 101 THR A CA 1
ATOM 740 C C . THR A 1 101 ? 0.306 -7.269 -17.912 1.00 94.88 101 THR A C 1
ATOM 742 O O . THR A 1 101 ? -0.532 -8.025 -18.404 1.00 94.88 101 THR A O 1
ATOM 745 N N . VAL A 1 102 ? 0.386 -5.976 -18.197 1.00 94.06 102 VAL A N 1
ATOM 746 C CA . VAL A 1 102 ? -0.421 -5.318 -19.220 1.00 94.06 102 VAL A CA 1
ATOM 747 C C . VAL A 1 102 ? 0.532 -4.902 -20.329 1.00 94.06 102 VAL A C 1
ATOM 749 O O . VAL A 1 102 ? 1.452 -4.121 -20.084 1.00 94.06 102 VAL A O 1
ATOM 752 N N . ASP A 1 103 ? 0.331 -5.479 -21.508 1.00 89.94 103 ASP A N 1
ATOM 753 C CA . ASP A 1 103 ? 0.998 -5.051 -22.735 1.00 89.94 103 ASP A CA 1
ATOM 754 C C . ASP A 1 103 ? 0.269 -3.812 -23.296 1.00 89.94 103 ASP A C 1
ATOM 756 O O . ASP A 1 103 ? -0.924 -3.629 -23.029 1.00 89.94 103 ASP A O 1
ATOM 760 N N . GLU A 1 104 ? 0.980 -2.953 -24.035 1.00 71.06 104 GLU A N 1
ATOM 761 C CA . GLU A 1 104 ? 0.391 -1.790 -24.736 1.00 71.06 104 GLU A CA 1
ATOM 762 C C . GLU A 1 104 ? -0.521 -2.183 -25.909 1.00 71.06 104 GLU A C 1
ATOM 764 O O . GLU A 1 104 ? -0.185 -3.140 -26.649 1.00 71.06 104 GLU A O 1
#

pLDDT: mean 85.93, std 11.89, range [42.28, 96.56]

Radius of gyration: 13.38 Å; chains: 1; bounding box: 35×32×36 Å